Protein AF-B4YIG9-F1 (afdb_monomer)

Foldseek 3Di:
DPDDDAFDWDWDFDDDPPPDGDTDIDTDHNHDPVVSVQVVQVHDVSVVVVVVVVVD

pLDDT: mean 88.66, std 12.64, range [51.94, 97.56]

Nearest PDB structures (foldseek):
  7yyl-assembly4_H  TM=4.401E-01  e=4.943E+00  Carboxydothermus hydrogenoformans Z-2901

Solvent-accessible surface area (backbone atoms only — not comp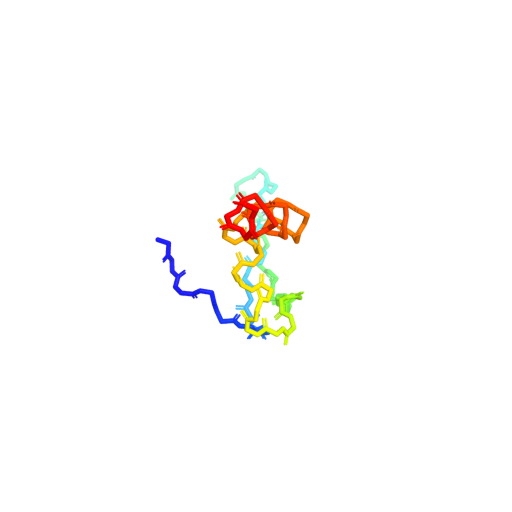arable to full-atom values): 3498 Å² total; per-residue (Å²): 130,80,87,81,62,52,55,37,81,42,75,47,75,41,81,56,79,88,82,56,65,49,74,43,86,42,75,43,86,36,80,42,75,67,47,50,54,18,56,78,48,75,28,62,65,57,41,50,53,50,53,55,63,71,73,101

Mean predicted aligned error: 5.87 Å

Sequence (56 aa):
LAQIEPQQDVTLVNSFTDRDARRVTLRLRIDTPIEVDYYRQGGILPFVLRQLLVGA

Secondary structure (DSSP, 8-state):
-----TT-EEEEEE-STTT--EEEEEE----SHHHHHHHHTTSHHHHHHHHHHH--

Radius of gyration: 16.09 Å; Cα contacts (8 Å, |Δi|>4): 60; chains: 1; bounding box: 33×18×46 Å

Structure (mmCIF, N/CA/C/O backbone):
data_AF-B4YIG9-F1
#
_entry.id   AF-B4YIG9-F1
#
loop_
_atom_site.group_PDB
_atom_site.id
_atom_site.type_symbol
_atom_site.la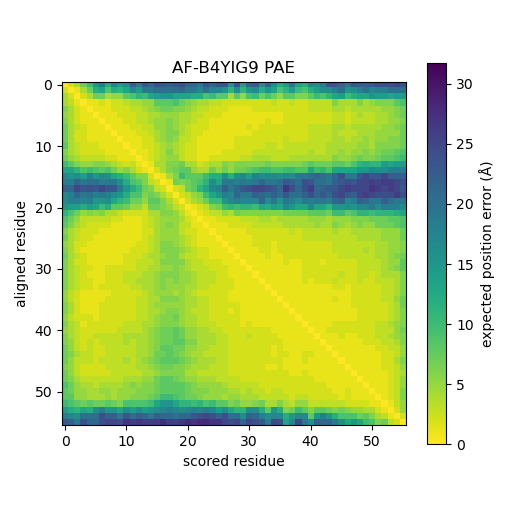bel_atom_id
_atom_site.label_alt_id
_a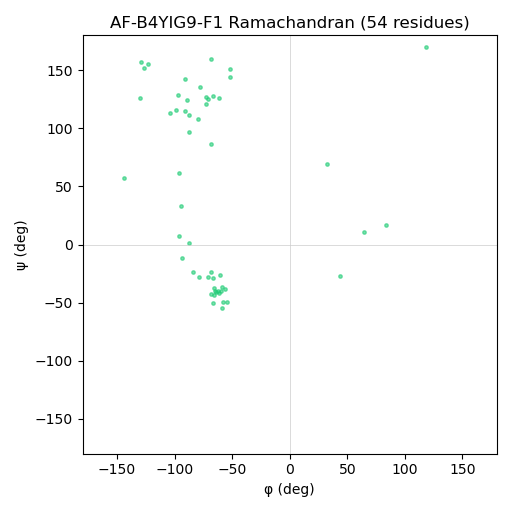tom_site.label_comp_id
_atom_site.label_asym_id
_atom_site.label_entity_id
_atom_site.label_seq_id
_atom_site.pdbx_PDB_ins_code
_atom_site.Cartn_x
_atom_site.Cartn_y
_atom_site.Cartn_z
_atom_site.occupancy
_atom_site.B_iso_or_equiv
_atom_site.auth_seq_id
_atom_site.auth_comp_id
_atom_site.auth_asym_id
_atom_site.auth_atom_id
_atom_site.pdbx_PDB_model_num
ATOM 1 N N . LEU A 1 1 ? -8.805 -8.726 -9.476 1.00 55.53 1 LEU A N 1
ATOM 2 C CA . LEU A 1 1 ? -7.479 -8.147 -9.152 1.00 55.53 1 LEU A CA 1
ATOM 3 C C . LEU A 1 1 ? -6.605 -9.298 -8.677 1.00 55.53 1 LEU A C 1
ATOM 5 O O . LEU A 1 1 ? -7.112 -10.101 -7.903 1.00 55.53 1 LEU A O 1
ATOM 9 N N . ALA A 1 2 ? -5.378 -9.442 -9.186 1.00 68.00 2 ALA A N 1
ATOM 10 C CA . ALA A 1 2 ? -4.445 -10.466 -8.704 1.00 68.00 2 ALA A CA 1
ATOM 11 C C . ALA A 1 2 ? -4.295 -10.388 -7.169 1.00 68.00 2 ALA A C 1
ATOM 13 O O . ALA A 1 2 ? -4.491 -9.314 -6.590 1.00 68.00 2 ALA A O 1
ATOM 14 N N . GLN A 1 3 ? -4.002 -11.510 -6.502 1.00 86.56 3 GLN A N 1
ATOM 15 C CA . GLN A 1 3 ? -3.746 -11.486 -5.060 1.00 86.56 3 GLN A CA 1
ATOM 16 C C . GLN A 1 3 ? -2.530 -10.600 -4.773 1.00 86.56 3 GLN A C 1
ATOM 18 O O . GLN A 1 3 ? -1.467 -10.779 -5.358 1.00 86.56 3 GLN A O 1
ATOM 23 N N . ILE A 1 4 ? -2.713 -9.620 -3.886 1.00 93.38 4 ILE A N 1
ATOM 24 C CA . ILE A 1 4 ? -1.615 -8.814 -3.365 1.00 93.38 4 ILE A CA 1
ATOM 25 C C . ILE A 1 4 ? -1.061 -9.543 -2.148 1.00 93.38 4 ILE A C 1
ATOM 27 O O . ILE A 1 4 ? -1.733 -9.628 -1.123 1.00 93.38 4 ILE A O 1
ATOM 31 N N . GLU A 1 5 ? 0.155 -10.049 -2.279 1.00 95.25 5 GLU A N 1
ATOM 32 C CA . GLU A 1 5 ? 0.971 -10.537 -1.180 1.00 95.25 5 GLU A CA 1
ATOM 33 C C . GLU A 1 5 ? 1.840 -9.397 -0.638 1.00 95.25 5 GLU A C 1
ATOM 35 O O . GLU A 1 5 ? 2.321 -8.566 -1.428 1.00 95.25 5 GLU A O 1
ATOM 40 N N . PRO A 1 6 ? 2.052 -9.334 0.690 1.00 96.75 6 PRO A N 1
ATOM 41 C CA . PRO A 1 6 ? 3.027 -8.432 1.268 1.00 96.75 6 PRO A CA 1
ATOM 42 C C . PRO A 1 6 ? 4.360 -8.632 0.580 1.00 96.75 6 PRO A C 1
ATOM 44 O O . PRO A 1 6 ? 4.749 -9.759 0.277 1.00 96.75 6 PRO A O 1
ATOM 47 N N . GLN A 1 7 ? 5.091 -7.540 0.401 1.00 96.75 7 GLN A N 1
ATOM 48 C CA . GLN A 1 7 ? 6.503 -7.644 0.118 1.00 96.75 7 GLN A CA 1
ATOM 49 C C . GLN A 1 7 ? 6.851 -8.327 -1.227 1.00 96.75 7 GLN A C 1
ATOM 51 O O . GLN A 1 7 ? 8.016 -8.605 -1.486 1.00 96.75 7 GLN A O 1
ATOM 56 N N . GLN A 1 8 ? 5.884 -8.561 -2.114 1.00 96.81 8 GLN A N 1
ATOM 57 C CA . GLN A 1 8 ? 6.146 -9.172 -3.417 1.00 96.81 8 GLN A CA 1
ATOM 58 C C . GLN A 1 8 ? 6.945 -8.246 -4.348 1.00 96.81 8 GLN A C 1
ATOM 60 O O . GLN A 1 8 ? 6.939 -7.016 -4.202 1.00 96.81 8 GLN A O 1
ATOM 65 N N . ASP A 1 9 ? 7.574 -8.841 -5.355 1.00 97.38 9 ASP A N 1
ATOM 66 C CA . ASP A 1 9 ? 8.165 -8.095 -6.459 1.00 97.38 9 ASP A CA 1
ATOM 67 C C . ASP A 1 9 ? 7.079 -7.646 -7.441 1.00 97.38 9 ASP A C 1
ATOM 69 O O . ASP A 1 9 ? 6.190 -8.407 -7.824 1.00 97.38 9 ASP A O 1
ATOM 73 N N . VAL A 1 10 ? 7.162 -6.392 -7.876 1.00 95.31 10 VAL A N 1
ATOM 74 C CA . VAL A 1 10 ? 6.264 -5.800 -8.872 1.00 95.31 10 VAL A CA 1
ATOM 75 C C . VAL A 1 10 ? 7.075 -5.198 -10.011 1.00 95.31 10 VAL A C 1
ATOM 77 O O . VAL A 1 10 ? 8.215 -4.776 -9.835 1.00 95.31 10 VAL A O 1
ATOM 80 N N . THR A 1 11 ? 6.492 -5.143 -11.207 1.00 94.38 11 THR A N 1
ATOM 81 C CA . THR A 1 11 ? 7.148 -4.526 -12.368 1.00 94.38 11 THR A CA 1
ATOM 82 C C . THR A 1 11 ? 6.631 -3.108 -12.570 1.00 94.38 11 THR A C 1
ATOM 84 O O . THR A 1 11 ? 5.466 -2.916 -12.914 1.00 94.38 11 THR A O 1
ATOM 87 N N . LEU A 1 12 ? 7.507 -2.113 -12.428 1.00 92.25 12 LEU A N 1
ATOM 88 C CA . LEU A 1 12 ? 7.268 -0.780 -12.969 1.00 92.25 12 LEU A CA 1
ATOM 89 C C . LEU A 1 12 ? 7.428 -0.842 -14.487 1.00 92.25 12 LEU A C 1
ATOM 91 O O . LEU A 1 12 ? 8.501 -1.189 -14.984 1.00 92.25 12 LEU A O 1
ATOM 95 N N . VAL A 1 13 ? 6.371 -0.492 -15.214 1.00 89.69 13 VAL A N 1
ATOM 96 C CA . VAL A 1 13 ? 6.409 -0.316 -16.668 1.00 89.69 13 VAL A CA 1
ATOM 97 C C . VAL A 1 13 ? 6.412 1.178 -16.948 1.00 89.69 13 VAL A C 1
ATOM 99 O O . VAL A 1 13 ? 5.446 1.870 -16.642 1.00 89.69 13 VAL A O 1
ATOM 102 N N . ASN A 1 14 ? 7.515 1.678 -17.495 1.00 83.81 14 ASN A N 1
ATOM 103 C CA . ASN A 1 14 ? 7.648 3.077 -17.860 1.00 83.81 14 ASN A CA 1
ATOM 104 C C . ASN A 1 14 ? 7.200 3.293 -19.312 1.00 83.81 14 ASN A C 1
ATOM 106 O O . ASN A 1 14 ? 7.834 2.776 -20.224 1.00 83.81 14 ASN A O 1
ATOM 110 N N . SER A 1 15 ? 6.125 4.044 -19.535 1.00 77.38 15 SER A N 1
ATOM 111 C CA . SER A 1 15 ? 5.557 4.292 -20.867 1.00 77.38 15 SER A CA 1
ATOM 112 C C . SER A 1 15 ? 6.054 5.618 -21.468 1.00 77.38 15 SER A C 1
ATOM 114 O O . SER A 1 15 ? 5.252 6.513 -21.726 1.00 77.38 15 SER A O 1
ATOM 116 N N . PHE A 1 16 ? 7.362 5.780 -21.705 1.00 64.38 16 PHE A N 1
ATOM 117 C CA . PHE A 1 16 ? 7.851 6.874 -22.560 1.00 64.38 16 PHE A CA 1
ATOM 118 C C . PHE A 1 16 ? 7.666 6.473 -24.032 1.00 64.38 16 PHE A C 1
ATOM 120 O O . PHE A 1 16 ? 8.348 5.578 -24.523 1.00 64.38 16 PHE A O 1
ATOM 127 N N . THR A 1 17 ? 6.694 7.104 -24.705 1.00 62.31 17 THR A N 1
ATOM 128 C CA . THR A 1 17 ? 6.419 7.025 -26.156 1.00 62.31 17 THR A CA 1
ATOM 129 C C . THR A 1 17 ? 6.751 5.675 -26.805 1.00 62.31 17 THR A C 1
ATOM 131 O O . THR A 1 17 ? 7.702 5.644 -27.569 1.00 62.31 17 THR A O 1
ATOM 134 N N . ASP A 1 18 ? 6.006 4.600 -26.505 1.00 59.91 18 ASP A N 1
ATOM 135 C CA . ASP A 1 18 ? 5.967 3.232 -27.098 1.00 59.91 18 ASP A CA 1
ATOM 136 C C . ASP A 1 18 ? 7.266 2.466 -27.446 1.00 59.91 18 ASP A C 1
ATOM 138 O O . ASP A 1 18 ? 7.272 1.237 -27.456 1.00 59.91 18 ASP A O 1
ATOM 142 N N . ARG A 1 19 ? 8.373 3.138 -27.738 1.00 65.19 19 ARG A N 1
ATOM 143 C CA . ARG A 1 19 ? 9.607 2.609 -28.307 1.00 65.19 19 ARG A CA 1
ATOM 144 C C . ARG A 1 19 ? 10.630 2.237 -27.244 1.00 65.19 19 ARG A C 1
ATOM 146 O O . ARG A 1 19 ? 11.593 1.567 -27.590 1.00 65.19 19 ARG A O 1
ATOM 153 N N . ASP A 1 20 ? 10.427 2.636 -25.987 1.00 66.25 20 ASP A N 1
ATOM 154 C CA . ASP A 1 20 ? 11.376 2.336 -24.911 1.00 66.25 20 ASP A CA 1
ATOM 155 C C . ASP A 1 20 ?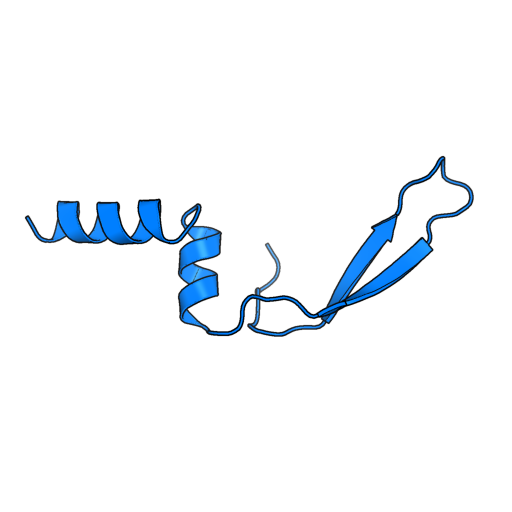 10.674 2.057 -23.573 1.00 66.25 20 ASP A C 1
ATOM 157 O O . ASP A 1 20 ? 10.876 2.725 -22.554 1.00 66.25 20 ASP A O 1
ATOM 161 N N . ALA A 1 21 ? 9.779 1.064 -23.587 1.00 73.56 21 ALA A N 1
ATOM 162 C CA . ALA A 1 21 ? 9.089 0.617 -22.386 1.00 73.56 21 ALA A CA 1
ATOM 163 C C . ALA A 1 21 ? 10.064 -0.077 -21.421 1.00 73.56 21 ALA A C 1
ATOM 165 O O . ALA A 1 21 ? 10.214 -1.303 -21.423 1.00 73.56 21 ALA A O 1
ATOM 166 N N . ARG A 1 22 ? 10.733 0.704 -20.569 1.00 84.38 22 ARG A N 1
ATOM 167 C CA . ARG A 1 22 ? 11.641 0.169 -19.552 1.00 84.38 22 ARG A CA 1
ATOM 168 C C . ARG A 1 22 ? 10.845 -0.540 -18.459 1.00 84.38 22 ARG A C 1
ATOM 170 O O . ARG A 1 22 ? 9.975 0.054 -17.820 1.00 84.38 22 ARG A O 1
ATOM 177 N N . ARG A 1 23 ? 11.192 -1.805 -18.218 1.00 91.25 23 ARG A N 1
ATOM 178 C CA . ARG A 1 23 ? 10.702 -2.604 -17.091 1.00 91.25 23 ARG A CA 1
ATOM 179 C C . ARG A 1 23 ? 11.720 -2.578 -15.961 1.00 91.25 23 ARG A C 1
ATOM 181 O O . ARG A 1 23 ? 12.899 -2.838 -16.192 1.00 91.25 23 ARG A O 1
ATOM 188 N N . VAL A 1 24 ? 11.271 -2.256 -14.754 1.00 93.88 24 VAL A N 1
ATOM 189 C CA . VAL A 1 24 ? 12.111 -2.252 -13.550 1.00 93.88 24 VAL A CA 1
ATOM 190 C C . VAL A 1 24 ? 11.405 -3.043 -12.458 1.00 93.88 24 VAL A C 1
ATOM 192 O O . VAL A 1 24 ? 10.251 -2.756 -12.144 1.00 93.88 24 VAL A O 1
ATOM 195 N N . THR A 1 25 ? 12.089 -4.031 -11.882 1.00 96.38 25 THR A N 1
ATOM 196 C CA . THR A 1 25 ? 11.595 -4.748 -10.702 1.00 96.38 25 THR A CA 1
ATOM 197 C C . THR A 1 25 ? 11.694 -3.841 -9.482 1.00 96.38 25 THR A C 1
ATOM 199 O O . THR A 1 25 ? 12.755 -3.285 -9.200 1.00 96.38 25 THR A O 1
ATOM 202 N N . LEU A 1 26 ? 10.587 -3.689 -8.764 1.00 97.06 26 LEU A N 1
ATOM 203 C CA . LEU A 1 26 ? 10.490 -2.951 -7.513 1.00 97.06 26 LEU A CA 1
ATOM 204 C C . LEU A 1 26 ? 9.956 -3.865 -6.418 1.00 97.06 26 LEU A C 1
ATOM 206 O O . LEU A 1 26 ? 9.197 -4.794 -6.679 1.00 97.06 26 LEU A O 1
ATOM 210 N N . ARG A 1 27 ? 10.288 -3.528 -5.176 1.00 97.56 27 ARG A N 1
ATOM 211 C CA . ARG A 1 27 ? 9.751 -4.198 -4.000 1.00 97.56 27 ARG A CA 1
ATOM 212 C C . ARG A 1 27 ? 8.467 -3.516 -3.538 1.00 97.56 27 ARG A C 1
ATOM 214 O O . ARG A 1 27 ? 8.485 -2.319 -3.247 1.00 97.56 27 ARG A O 1
ATOM 221 N N . LEU A 1 28 ? 7.367 -4.259 -3.416 1.00 97.00 28 LEU A N 1
ATOM 222 C CA . LEU A 1 28 ? 6.125 -3.728 -2.855 1.00 97.00 28 LEU A CA 1
ATOM 223 C C . LEU A 1 28 ? 6.307 -3.408 -1.362 1.00 97.00 28 LEU A C 1
ATOM 225 O O . LEU A 1 28 ? 6.735 -4.262 -0.587 1.00 97.00 28 LEU A O 1
ATOM 229 N N . ARG A 1 29 ? 5.962 -2.180 -0.953 1.00 97.50 29 ARG A N 1
ATOM 230 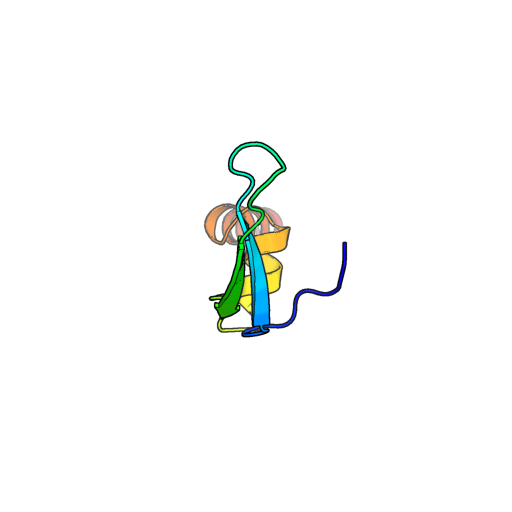C CA . ARG A 1 29 ? 6.055 -1.686 0.440 1.00 97.50 29 ARG A CA 1
ATOM 231 C C . ARG A 1 29 ? 4.739 -1.832 1.216 1.00 97.50 29 ARG A C 1
ATOM 233 O O . ARG A 1 29 ? 4.411 -0.998 2.048 1.00 97.50 29 ARG A O 1
ATOM 240 N N . ILE A 1 30 ? 3.986 -2.882 0.899 1.00 97.06 30 ILE A N 1
ATOM 241 C CA . ILE A 1 30 ? 3.017 -3.469 1.825 1.00 97.06 30 ILE A CA 1
ATOM 242 C C . ILE A 1 30 ? 3.835 -4.488 2.614 1.00 97.06 30 ILE A C 1
ATOM 244 O O . ILE A 1 30 ? 4.142 -5.567 2.116 1.00 97.06 30 ILE A O 1
ATOM 248 N N . ASP A 1 31 ? 4.288 -4.081 3.787 1.00 97.56 31 ASP A N 1
ATOM 249 C CA . ASP A 1 31 ? 5.196 -4.813 4.656 1.00 97.56 31 ASP A CA 1
ATOM 250 C C . ASP A 1 31 ? 4.493 -5.915 5.449 1.00 97.56 31 ASP A C 1
ATOM 252 O O . ASP A 1 31 ? 5.133 -6.919 5.772 1.00 97.56 31 ASP A O 1
ATOM 256 N N . THR A 1 32 ? 3.198 -5.753 5.741 1.00 96.75 32 THR A N 1
ATOM 257 C CA . THR A 1 32 ? 2.419 -6.683 6.576 1.00 96.75 32 THR A CA 1
ATOM 258 C C . THR A 1 32 ? 1.104 -7.124 5.918 1.00 96.75 32 THR A C 1
ATOM 260 O O . THR A 1 32 ? 0.559 -6.406 5.080 1.00 96.75 32 THR A O 1
ATOM 263 N N . PRO A 1 33 ? 0.529 -8.285 6.300 1.00 95.56 33 PRO A N 1
ATOM 264 C CA . PRO A 1 33 ? -0.768 -8.724 5.776 1.00 95.56 33 PRO A CA 1
ATOM 265 C C . PRO A 1 33 ? -1.905 -7.713 5.989 1.00 95.56 33 PRO A C 1
ATOM 267 O O . PRO A 1 33 ? -2.711 -7.512 5.086 1.00 95.56 33 PRO A O 1
ATOM 270 N N . ILE A 1 34 ? -1.947 -7.029 7.139 1.00 96.12 34 ILE A N 1
ATOM 271 C CA . ILE A 1 34 ? -3.017 -6.068 7.459 1.00 96.12 34 ILE A CA 1
ATOM 272 C C . ILE A 1 34 ? -2.993 -4.828 6.546 1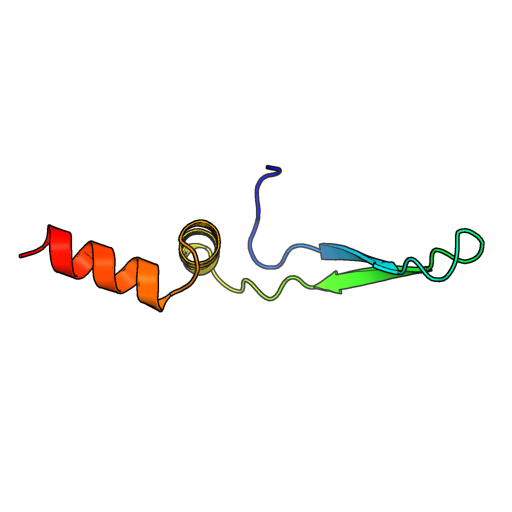.00 96.12 34 ILE A C 1
ATOM 274 O O . ILE A 1 34 ? -4.035 -4.255 6.233 1.00 96.12 34 ILE A O 1
ATOM 278 N N . GLU A 1 35 ? -1.825 -4.438 6.033 1.00 96.88 35 GLU A N 1
ATOM 279 C CA . GLU A 1 35 ? -1.712 -3.325 5.083 1.00 96.88 35 GLU A CA 1
ATOM 280 C C . GLU A 1 35 ? -2.349 -3.637 3.725 1.00 96.88 35 GLU A C 1
ATOM 282 O O . GLU A 1 35 ? -2.774 -2.715 3.026 1.00 96.88 35 GLU A O 1
ATOM 287 N N . VAL A 1 36 ? -2.483 -4.919 3.358 1.00 95.56 36 VAL A N 1
ATOM 288 C CA . VAL A 1 36 ? -3.252 -5.325 2.172 1.00 95.56 36 VAL A CA 1
ATOM 289 C C . VAL A 1 36 ? -4.721 -4.956 2.353 1.00 95.56 36 VAL A C 1
ATOM 291 O O . VAL A 1 36 ? -5.356 -4.453 1.422 1.00 95.56 36 VAL A O 1
ATOM 294 N N . ASP A 1 37 ? -5.256 -5.164 3.555 1.00 94.88 37 ASP A N 1
ATOM 295 C CA . ASP A 1 37 ? -6.631 -4.798 3.867 1.00 94.88 37 ASP A CA 1
ATOM 296 C C . ASP A 1 37 ? -6.793 -3.284 3.887 1.00 94.88 37 ASP A C 1
ATOM 298 O O . ASP A 1 37 ? -7.728 -2.788 3.264 1.00 94.88 37 ASP A O 1
ATOM 302 N N . TYR A 1 38 ? -5.850 -2.541 4.483 1.00 96.19 38 TYR A N 1
ATOM 303 C CA . TYR A 1 38 ? -5.828 -1.076 4.404 1.00 96.19 38 TYR A CA 1
ATOM 304 C C . TYR A 1 38 ? -5.846 -0.596 2.949 1.00 96.19 38 TYR A C 1
ATOM 306 O O . TYR A 1 38 ? -6.687 0.226 2.592 1.00 96.19 38 TYR A O 1
ATOM 314 N N . TYR A 1 39 ? -4.974 -1.132 2.088 1.00 95.69 39 TYR A N 1
ATOM 315 C CA . TYR A 1 39 ? -4.905 -0.779 0.667 1.00 95.69 39 TYR A CA 1
ATOM 316 C C . TYR A 1 39 ? -6.239 -1.022 -0.054 1.00 95.69 39 TYR A C 1
ATOM 318 O O . TYR A 1 39 ? -6.769 -0.117 -0.700 1.00 95.69 39 TYR A O 1
ATOM 326 N N . ARG A 1 40 ? -6.832 -2.213 0.111 1.00 93.62 40 ARG A N 1
ATOM 327 C CA . ARG A 1 40 ? -8.138 -2.569 -0.482 1.00 93.62 40 ARG A CA 1
ATOM 328 C C . ARG A 1 40 ? -9.273 -1.670 -0.001 1.00 93.62 40 ARG A C 1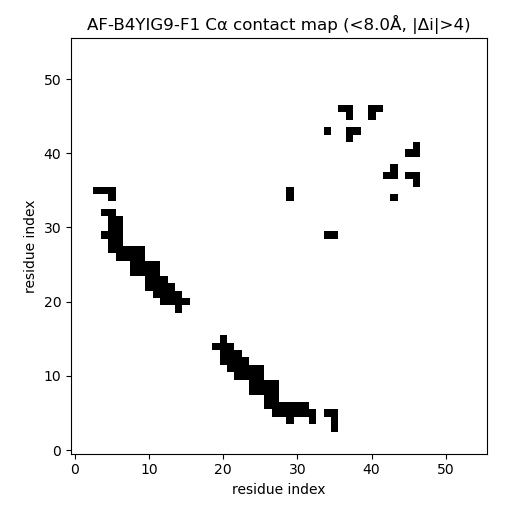
ATOM 330 O O . A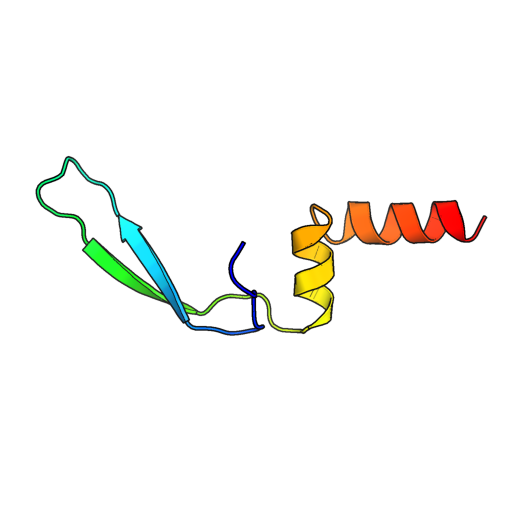RG A 1 40 ? -10.270 -1.500 -0.694 1.00 93.62 40 ARG A O 1
ATOM 337 N N . GLN A 1 41 ? -9.115 -1.112 1.190 1.00 94.62 41 GLN A N 1
ATOM 338 C CA . GLN A 1 41 ? -10.090 -0.282 1.874 1.00 94.62 41 GLN A CA 1
ATOM 339 C C . GLN A 1 41 ? -9.882 1.227 1.676 1.00 94.62 41 GLN A C 1
ATOM 341 O O . GLN A 1 41 ? -10.595 2.025 2.291 1.00 94.62 41 GLN A O 1
ATOM 346 N N . GLY A 1 42 ? -8.957 1.628 0.801 1.00 94.88 42 GLY A N 1
ATOM 347 C CA . GLY A 1 42 ? -8.688 3.035 0.492 1.00 94.88 42 GLY A CA 1
ATOM 348 C C . GLY A 1 42 ? -7.737 3.726 1.474 1.00 94.88 42 GLY A C 1
ATOM 349 O O . GLY A 1 42 ? -7.675 4.951 1.505 1.00 94.88 42 GLY A O 1
ATOM 350 N N . GLY A 1 43 ? -6.999 2.959 2.275 1.00 96.19 43 GLY A N 1
ATOM 351 C CA . GLY A 1 43 ? -6.004 3.427 3.236 1.00 96.19 43 GLY A CA 1
ATOM 352 C C . GLY A 1 43 ? -6.339 3.061 4.684 1.00 96.19 43 GLY A C 1
ATOM 353 O O . GLY A 1 43 ? -7.446 2.626 5.006 1.00 96.19 43 GLY A O 1
ATOM 354 N N . ILE A 1 44 ? -5.367 3.281 5.575 1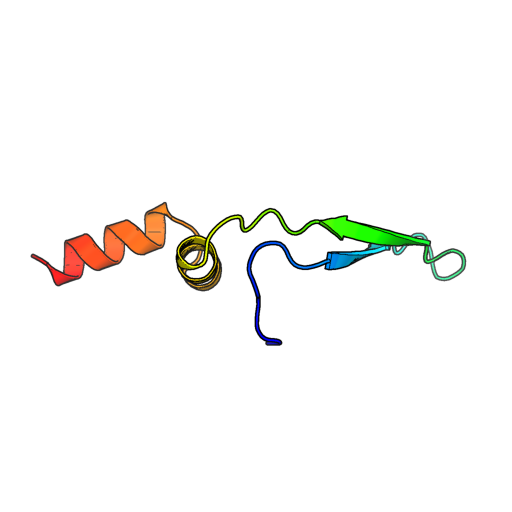.00 97.19 44 ILE A N 1
ATOM 355 C CA . ILE A 1 44 ? -5.505 2.992 7.010 1.00 97.19 44 ILE A CA 1
ATOM 356 C C . ILE A 1 44 ? -6.625 3.813 7.662 1.00 97.19 44 ILE A C 1
ATOM 358 O O . ILE A 1 44 ? -7.413 3.277 8.436 1.00 97.19 44 ILE A O 1
ATOM 362 N N . LEU A 1 45 ? -6.746 5.100 7.321 1.00 97.25 45 LEU A N 1
ATOM 363 C CA . LEU A 1 45 ? -7.728 5.981 7.952 1.00 97.25 45 LEU A CA 1
ATOM 364 C C . LEU A 1 45 ? -9.175 5.575 7.603 1.00 97.25 45 LEU A C 1
ATOM 366 O O . LEU A 1 45 ? -9.952 5.361 8.533 1.00 97.25 45 LEU A O 1
ATOM 370 N N . PRO A 1 46 ? -9.560 5.374 6.324 1.00 96.75 46 PRO A N 1
ATOM 371 C CA . PRO A 1 46 ? -10.891 4.858 6.001 1.00 96.75 46 PRO A CA 1
ATOM 372 C C . PRO A 1 46 ? -11.193 3.488 6.621 1.00 96.75 46 PRO A C 1
ATOM 374 O O . PRO A 1 46 ? -12.329 3.253 7.033 1.00 96.75 46 PRO A O 1
ATOM 377 N N . PHE A 1 47 ? -10.197 2.596 6.697 1.00 95.75 47 PHE A N 1
ATOM 378 C CA . PHE A 1 47 ? -10.329 1.284 7.339 1.00 95.75 47 PHE A CA 1
ATOM 379 C C . PHE A 1 47 ? -10.720 1.423 8.816 1.00 95.75 47 PHE A C 1
ATOM 381 O O . PHE A 1 47 ? -11.747 0.889 9.236 1.00 95.75 47 PHE A O 1
ATOM 388 N N . VAL A 1 48 ? -9.942 2.191 9.585 1.00 95.75 48 VAL A N 1
ATOM 389 C CA . VAL A 1 48 ? -10.156 2.367 11.030 1.00 95.75 48 VAL A CA 1
ATOM 390 C C . VAL A 1 48 ? -11.468 3.096 11.310 1.00 95.75 48 VAL A C 1
ATOM 392 O O . VAL A 1 48 ? -12.232 2.666 12.170 1.00 95.75 48 VAL A O 1
ATOM 395 N N . LEU A 1 49 ? -11.783 4.159 10.561 1.00 96.38 49 LEU A N 1
ATOM 396 C CA . LEU A 1 49 ? -13.024 4.914 10.764 1.00 96.38 49 LEU A CA 1
ATOM 397 C C . LEU A 1 49 ? -14.270 4.037 10.585 1.00 96.38 49 LEU A C 1
ATOM 399 O O . LEU A 1 49 ? -15.202 4.141 11.376 1.00 96.38 49 LEU A O 1
ATOM 403 N N . ARG A 1 50 ? -14.284 3.129 9.601 1.00 94.38 50 ARG A N 1
ATOM 404 C CA . ARG A 1 50 ? -15.398 2.181 9.440 1.00 94.38 50 ARG A CA 1
ATOM 405 C C . ARG A 1 50 ? -15.512 1.205 10.604 1.00 94.38 50 ARG A C 1
ATOM 407 O O . ARG A 1 50 ? -16.626 0.924 11.027 1.00 94.38 50 ARG A O 1
ATOM 414 N N . GLN A 1 51 ? -14.395 0.708 11.133 1.00 92.06 51 GLN A N 1
ATOM 415 C CA . GLN A 1 51 ? -14.428 -0.167 12.308 1.00 92.06 51 GLN A CA 1
ATOM 416 C C . GLN A 1 51 ? -15.006 0.546 13.532 1.00 92.06 51 GLN A C 1
ATOM 418 O O . GLN A 1 51 ? -15.813 -0.039 14.248 1.00 92.06 51 GLN A O 1
ATOM 423 N N . LEU A 1 52 ? -14.652 1.818 13.733 1.00 94.50 52 LEU A N 1
ATOM 424 C CA . LEU A 1 52 ? -15.192 2.626 14.827 1.00 94.50 52 LEU A CA 1
ATOM 425 C C . LEU A 1 52 ? -16.696 2.891 14.675 1.00 94.50 52 LEU A C 1
ATOM 427 O O . LEU A 1 52 ? -17.408 2.860 15.668 1.00 94.50 52 LEU A O 1
ATOM 431 N N . LEU A 1 53 ? -17.186 3.110 13.450 1.00 93.12 53 LEU A N 1
ATOM 432 C CA . LEU A 1 53 ? -18.618 3.306 13.183 1.00 93.12 53 LEU A CA 1
ATOM 433 C C . LEU A 1 53 ? -19.451 2.028 13.351 1.00 93.12 53 LEU A C 1
ATOM 435 O O . LEU A 1 53 ? -20.635 2.121 13.641 1.00 93.12 53 LEU A O 1
ATOM 439 N N . VAL A 1 54 ? -18.855 0.851 13.139 1.00 85.94 54 VAL A N 1
ATOM 440 C CA . VAL A 1 54 ? -19.520 -0.450 13.345 1.00 85.94 54 VAL A CA 1
ATOM 441 C C . VAL A 1 54 ? -19.461 -0.892 14.814 1.00 85.94 54 VAL A C 1
ATOM 443 O O . VAL A 1 54 ? -20.292 -1.682 15.247 1.00 85.94 54 VAL A O 1
ATOM 446 N N . GLY A 1 55 ? -18.482 -0.398 15.578 1.00 66.69 55 GLY A N 1
ATOM 447 C CA . GLY A 1 55 ? -18.347 -0.643 17.016 1.00 66.69 55 GLY A CA 1
ATOM 448 C C . GLY A 1 55 ? -19.104 0.340 17.919 1.00 66.69 55 GLY A C 1
ATOM 449 O O . GLY A 1 55 ? -18.979 0.222 19.138 1.00 66.69 55 GLY A O 1
ATOM 450 N N . ALA A 1 56 ? -19.832 1.301 17.338 1.00 51.94 56 ALA A N 1
ATOM 451 C CA . ALA A 1 56 ? -20.700 2.257 18.028 1.00 51.94 56 ALA A CA 1
ATOM 452 C C . ALA A 1 56 ? -22.171 1.820 17.989 1.00 51.94 56 ALA A C 1
ATOM 454 O O . ALA A 1 56 ? -22.575 1.185 16.989 1.00 51.94 56 ALA A O 1
#